Protein AF-A0A2K8P4C1-F1 (afdb_monomer)

Mean predicted aligned error: 4.96 Å

pLDDT: mean 91.14, std 11.03, range [50.88, 98.06]

Solvent-accessible surface area (backbone atoms only — not comparable to full-atom values): 4399 Å² total; per-residue (Å²): 111,78,65,63,54,64,73,44,43,66,58,52,51,50,29,53,51,26,45,50,50,12,54,50,20,50,53,48,22,57,54,31,47,52,49,27,54,55,25,58,73,71,65,38,64,69,61,21,54,52,29,47,54,53,22,53,52,26,46,51,51,14,53,54,23,43,52,51,22,53,54,45,50,54,48,53,53,51,53,52,53,52,58,60,72,75,107

Nearest PDB structures (foldseek):
  6zw6-assembly1_A  TM=7.541E-01  e=4.893E+00  Nostoc punctiforme
  7o40-assembly1_A  TM=7.142E-01  e=8.195E+00  Synechocystis sp. PCC 6803 substr. Kazusa

Organism: NCBI:txid219745

Foldseek 3Di:
DVVLCVVCVVLVVLLVVLQVQLVVLVVQLVVLVVQLVVCVVVVVPVSNVVSVVVSVVSNVSNVVSVVVSVVSVVVSVVVVVVVVVVD

Sequence (87 aa):
MKIIIKQHFWLFSLFIFLSIVGAVGTLFFAYFFGKVIEFAISKDLQNFIFYIIVALLTTIIAIVSDYLSVLIQNKIIKEINQELRKK

Structure (mmCIF, N/CA/C/O backbone):
data_AF-A0A2K8P4C1-F1
#
_entry.id   AF-A0A2K8P4C1-F1
#
loop_
_atom_site.group_PDB
_atom_site.id
_atom_site.type_symbol
_atom_site.label_atom_id
_atom_site.label_alt_id
_atom_site.label_c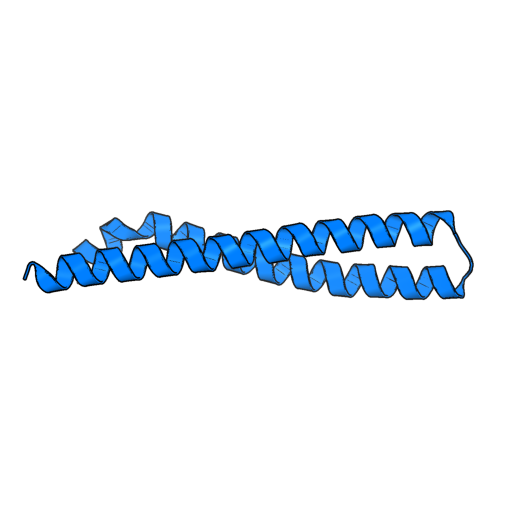omp_id
_atom_site.label_asym_id
_atom_site.label_entity_id
_atom_site.label_seq_id
_atom_site.pdbx_PDB_ins_code
_atom_site.Cartn_x
_atom_site.Cartn_y
_atom_site.Cartn_z
_atom_site.occupancy
_atom_site.B_iso_or_equiv
_atom_site.auth_seq_id
_atom_site.auth_comp_id
_atom_site.auth_asym_id
_atom_site.auth_atom_id
_atom_site.pdbx_PDB_mod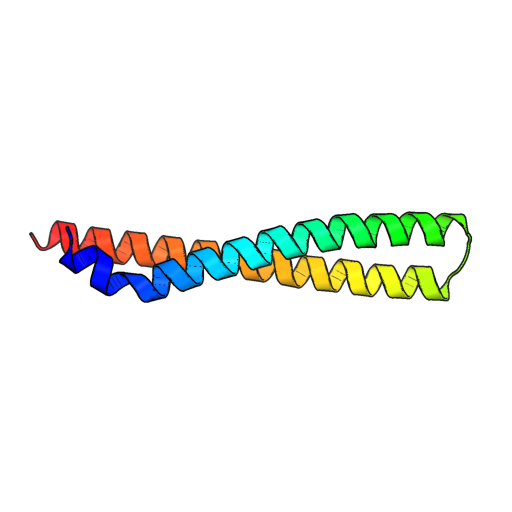el_num
ATOM 1 N N . MET A 1 1 ? -21.904 -9.019 23.958 1.00 50.88 1 MET A N 1
ATOM 2 C CA . MET A 1 1 ? -21.192 -9.423 22.729 1.00 50.88 1 MET A CA 1
ATOM 3 C C . MET A 1 1 ? -21.782 -8.788 21.466 1.00 50.88 1 MET A C 1
ATOM 5 O O . MET A 1 1 ? -21.070 -8.031 20.829 1.00 50.88 1 MET A O 1
ATOM 9 N N . LYS A 1 2 ? -23.072 -9.000 21.126 1.00 54.09 2 LYS A N 1
ATOM 10 C CA . LYS A 1 2 ? -23.696 -8.416 19.909 1.00 54.09 2 LYS A CA 1
ATOM 11 C C . LYS A 1 2 ? -23.679 -6.875 19.835 1.00 54.09 2 LYS A C 1
ATOM 13 O O . LYS A 1 2 ? -23.565 -6.337 18.744 1.00 54.09 2 LYS A O 1
ATOM 18 N N . ILE A 1 3 ? -23.780 -6.176 20.971 1.00 57.94 3 ILE A N 1
ATOM 19 C CA . ILE A 1 3 ? -23.791 -4.697 21.026 1.00 57.94 3 ILE A CA 1
ATOM 20 C C . ILE A 1 3 ? -22.394 -4.112 20.747 1.00 57.94 3 ILE A C 1
ATOM 22 O O . ILE A 1 3 ? -22.273 -3.218 19.920 1.00 57.94 3 ILE A O 1
ATOM 26 N N . ILE A 1 4 ? -21.353 -4.711 21.335 1.00 57.59 4 ILE A N 1
ATOM 27 C CA . ILE A 1 4 ? -19.936 -4.323 21.185 1.00 57.59 4 ILE A CA 1
ATOM 28 C C . ILE A 1 4 ? -19.507 -4.386 19.708 1.00 57.59 4 ILE A C 1
ATOM 30 O O . ILE A 1 4 ? -18.925 -3.455 19.162 1.00 57.59 4 ILE A O 1
ATOM 34 N N . ILE A 1 5 ? -19.891 -5.460 19.008 1.00 60.53 5 ILE A N 1
ATOM 35 C CA . ILE A 1 5 ? -19.599 -5.636 17.574 1.00 60.53 5 ILE A CA 1
ATOM 36 C C . ILE A 1 5 ? -20.291 -4.564 16.718 1.00 60.53 5 ILE A C 1
ATOM 38 O O . ILE A 1 5 ? -19.721 -4.091 15.738 1.00 60.53 5 ILE A O 1
ATOM 42 N N . LYS A 1 6 ? -21.510 -4.152 17.087 1.00 65.50 6 LYS A N 1
ATOM 43 C CA . LYS A 1 6 ? -22.269 -3.135 16.346 1.00 65.50 6 LYS A CA 1
ATOM 44 C C . LYS A 1 6 ? -21.634 -1.745 16.469 1.00 65.50 6 LYS A C 1
ATOM 46 O O . LYS A 1 6 ? -21.711 -0.963 15.527 1.00 65.50 6 LYS A O 1
ATOM 51 N N . GLN A 1 7 ? -20.998 -1.461 17.605 1.00 71.81 7 GLN A N 1
ATOM 52 C CA . GLN A 1 7 ? -20.400 -0.163 17.921 1.00 71.81 7 GLN A CA 1
ATOM 53 C C . GLN A 1 7 ? -19.055 0.056 17.204 1.00 71.81 7 GLN A C 1
ATOM 55 O O . GLN A 1 7 ? -18.791 1.160 16.736 1.00 71.81 7 GLN A O 1
ATOM 60 N N . HIS A 1 8 ? -18.260 -1.004 17.003 1.00 79.31 8 HIS A N 1
ATOM 61 C CA . HIS A 1 8 ? -16.971 -0.934 16.289 1.00 79.31 8 HIS A CA 1
ATOM 62 C C . HIS A 1 8 ? -17.036 -1.356 14.812 1.00 79.31 8 HIS A C 1
ATOM 64 O O . HIS A 1 8 ? -16.005 -1.390 14.140 1.00 79.31 8 HIS A O 1
ATOM 70 N N . PHE A 1 9 ? -18.227 -1.658 14.281 1.00 83.94 9 PHE A N 1
ATOM 71 C CA . PHE A 1 9 ? -18.405 -2.172 12.917 1.00 83.94 9 PHE A CA 1
ATOM 72 C C . PHE A 1 9 ? -17.768 -1.278 11.840 1.00 83.94 9 PHE A C 1
ATOM 74 O O . PHE A 1 9 ? -17.137 -1.778 10.908 1.00 83.94 9 PHE A O 1
ATOM 81 N N . TRP A 1 10 ? -17.881 0.044 11.987 1.00 86.25 10 TRP A N 1
ATOM 82 C CA . TRP A 1 10 ? -17.291 1.005 11.051 1.00 86.25 10 TRP A CA 1
ATOM 83 C C . TRP A 1 10 ? -15.761 0.979 11.062 1.00 86.25 10 TRP A C 1
ATOM 85 O O . TRP A 1 10 ? -15.143 0.924 10.001 1.00 86.25 10 TRP A O 1
ATOM 95 N N . LEU A 1 11 ? -15.145 0.964 12.249 1.00 88.94 11 LEU A N 1
ATOM 96 C CA . LEU A 1 11 ? -13.687 0.881 12.384 1.00 88.94 11 LEU A CA 1
ATOM 97 C C . LEU A 1 11 ? -13.167 -0.459 11.861 1.00 88.94 11 LEU A C 1
ATOM 99 O O . LEU A 1 11 ? -12.148 -0.499 11.180 1.00 88.94 11 LEU A O 1
ATOM 103 N N . PHE A 1 12 ? -13.891 -1.545 12.127 1.00 89.50 12 PHE A N 1
ATOM 104 C CA . PHE A 1 12 ? -13.549 -2.867 11.618 1.00 89.50 12 PHE A CA 1
ATOM 105 C C . PHE A 1 12 ? -13.643 -2.942 10.086 1.00 89.50 12 PHE A C 1
ATOM 107 O O . PHE A 1 12 ? -12.752 -3.482 9.435 1.00 89.50 12 PHE A O 1
ATOM 114 N N . SER A 1 13 ? -14.679 -2.341 9.496 1.00 92.12 13 SER A N 1
ATOM 115 C CA . SER A 1 13 ? -14.827 -2.259 8.037 1.00 92.12 13 SER A CA 1
ATOM 116 C C . SER A 1 13 ? -13.698 -1.443 7.402 1.00 92.12 13 SER A C 1
ATOM 118 O O . SER A 1 13 ? -13.132 -1.854 6.391 1.00 92.12 13 SER A O 1
ATOM 120 N N . LEU A 1 14 ? -13.320 -0.321 8.025 1.00 93.81 14 LEU A N 1
ATOM 121 C CA . LEU A 1 14 ? -12.194 0.500 7.581 1.00 93.81 14 LEU A CA 1
ATOM 122 C C . LEU A 1 14 ? -10.859 -0.254 7.685 1.00 93.81 14 LEU A C 1
ATOM 124 O O . LEU A 1 14 ? -10.044 -0.177 6.771 1.00 93.81 14 LEU A O 1
ATOM 128 N N . PHE A 1 15 ? -10.652 -1.015 8.761 1.00 94.00 15 PHE A N 1
ATOM 129 C CA . PHE A 1 15 ? -9.489 -1.888 8.931 1.00 94.00 15 PHE A CA 1
ATOM 130 C C . PHE A 1 15 ? -9.377 -2.924 7.802 1.00 94.00 15 PHE A C 1
ATOM 132 O O . PHE A 1 15 ? -8.308 -3.070 7.204 1.00 94.00 15 PHE A O 1
ATOM 139 N N . ILE A 1 16 ? -10.477 -3.608 7.467 1.00 94.81 16 ILE A N 1
ATOM 140 C CA . ILE A 1 16 ? -10.498 -4.576 6.359 1.00 94.81 16 ILE A CA 1
ATOM 141 C C . ILE A 1 16 ? -10.158 -3.879 5.044 1.00 94.81 16 ILE A C 1
ATOM 143 O O . ILE A 1 16 ? -9.304 -4.359 4.301 1.00 94.81 16 ILE A O 1
ATOM 147 N N . PHE A 1 17 ? -10.795 -2.739 4.770 1.00 96.19 17 PHE A N 1
ATOM 148 C CA . PHE A 1 17 ? -10.547 -1.975 3.553 1.00 96.19 17 PHE A CA 1
ATOM 149 C C . PHE A 1 17 ? -9.068 -1.598 3.410 1.00 96.19 17 PHE A C 1
ATOM 151 O O . PHE A 1 17 ? -8.463 -1.890 2.383 1.00 96.19 17 PHE A O 1
ATOM 158 N N . LEU A 1 18 ? -8.464 -1.020 4.452 1.00 96.56 18 LEU A N 1
ATOM 159 C CA . LEU A 1 18 ? -7.051 -0.633 4.436 1.00 96.56 18 LEU A CA 1
ATOM 160 C C . LEU A 1 18 ? -6.123 -1.834 4.261 1.00 96.56 18 LEU A C 1
ATOM 162 O O . LEU A 1 18 ? -5.158 -1.743 3.513 1.00 96.56 18 LEU A O 1
ATOM 166 N N . SER A 1 19 ? -6.442 -2.969 4.883 1.00 95.94 19 SER A N 1
ATOM 167 C CA . SER A 1 19 ? -5.654 -4.198 4.731 1.00 95.94 19 SER A CA 1
ATOM 168 C C . SER A 1 19 ? -5.695 -4.733 3.294 1.00 95.94 19 SER A C 1
ATOM 170 O O . SER A 1 19 ? -4.679 -5.178 2.766 1.00 95.94 19 SER A O 1
ATOM 172 N N . ILE A 1 20 ? -6.855 -4.652 2.630 1.00 97.06 20 ILE A N 1
ATOM 173 C CA . ILE A 1 20 ? -6.988 -5.021 1.213 1.00 97.06 20 ILE A CA 1
ATOM 174 C C . ILE A 1 20 ? -6.187 -4.057 0.336 1.00 97.06 20 ILE A C 1
ATOM 176 O O . ILE A 1 20 ? -5.444 -4.506 -0.533 1.00 97.06 20 ILE A O 1
ATOM 180 N N . VAL A 1 21 ? -6.314 -2.746 0.561 1.00 97.12 21 VAL A N 1
ATOM 181 C CA . VAL A 1 21 ? -5.567 -1.732 -0.201 1.00 97.12 21 VAL A CA 1
ATOM 182 C C . VAL A 1 21 ? -4.058 -1.920 -0.030 1.00 97.12 21 VAL A C 1
ATOM 184 O O . VAL A 1 21 ? -3.337 -1.862 -1.024 1.00 97.12 21 VAL A O 1
ATOM 187 N N . GLY A 1 22 ? -3.592 -2.208 1.188 1.00 96.75 22 GLY A N 1
ATOM 188 C CA . GLY A 1 22 ? -2.196 -2.531 1.485 1.00 96.75 22 GLY A CA 1
ATOM 189 C C . GLY A 1 22 ? -1.695 -3.717 0.664 1.00 96.75 22 GLY A C 1
ATOM 190 O O . GLY A 1 22 ? -0.772 -3.572 -0.138 1.00 96.75 22 GLY A O 1
ATOM 191 N N . ALA A 1 23 ? -2.387 -4.857 0.762 1.00 96.75 23 ALA A N 1
ATOM 192 C CA . ALA A 1 23 ? -2.040 -6.077 0.034 1.00 96.75 23 ALA A CA 1
ATOM 193 C C . ALA A 1 23 ? -2.050 -5.890 -1.493 1.00 96.75 23 ALA A C 1
ATOM 195 O O . ALA A 1 23 ? -1.140 -6.338 -2.193 1.00 96.75 23 ALA A O 1
ATOM 196 N N . VAL A 1 24 ? -3.062 -5.199 -2.022 1.00 96.81 24 VAL A N 1
ATOM 197 C CA . VAL A 1 24 ? -3.153 -4.872 -3.450 1.00 96.81 24 VAL A CA 1
ATOM 198 C C . VAL A 1 24 ? -1.995 -3.962 -3.868 1.00 96.81 24 VAL A C 1
ATOM 200 O O . VAL A 1 24 ? -1.366 -4.216 -4.894 1.00 96.81 24 VAL A O 1
ATOM 203 N N . GLY A 1 25 ? -1.655 -2.954 -3.061 1.00 95.62 25 GLY A N 1
ATOM 204 C CA . GLY A 1 25 ? -0.496 -2.090 -3.282 1.00 95.62 25 GLY A CA 1
ATOM 205 C C . GLY A 1 25 ? 0.816 -2.873 -3.366 1.00 95.62 25 GLY A C 1
ATOM 206 O O . GLY A 1 25 ? 1.608 -2.638 -4.278 1.00 95.62 25 GLY A O 1
ATOM 207 N N . THR A 1 26 ? 1.020 -3.862 -2.490 1.00 96.38 26 THR A N 1
ATOM 208 C CA . THR A 1 26 ? 2.192 -4.752 -2.528 1.00 96.38 26 T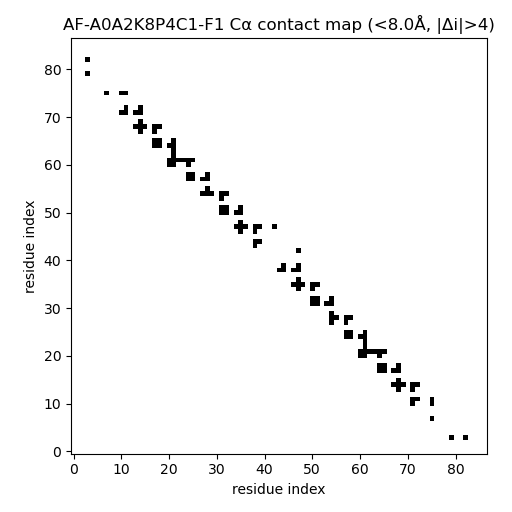HR A CA 1
ATOM 209 C C . THR A 1 26 ? 2.250 -5.589 -3.809 1.00 96.38 26 THR A C 1
ATOM 211 O O . THR A 1 26 ? 3.321 -5.730 -4.403 1.00 96.38 26 THR A O 1
ATOM 214 N N . LEU A 1 27 ? 1.113 -6.120 -4.275 1.00 97.12 27 LEU A N 1
ATOM 215 C CA . LEU A 1 27 ? 1.046 -6.864 -5.540 1.00 97.12 27 LEU A CA 1
ATOM 216 C C . LEU A 1 27 ? 1.380 -5.971 -6.741 1.00 97.12 27 LEU A C 1
ATOM 218 O O . LEU A 1 27 ? 2.140 -6.377 -7.622 1.00 97.12 27 LEU A O 1
ATOM 222 N N . PHE A 1 28 ? 0.860 -4.741 -6.758 1.00 96.31 28 PHE A N 1
ATOM 223 C CA . PHE A 1 28 ? 1.201 -3.763 -7.788 1.00 96.31 28 PHE A CA 1
ATOM 224 C C . PHE A 1 28 ? 2.684 -3.399 -7.759 1.00 96.31 28 PHE A C 1
ATOM 226 O O . PHE A 1 28 ? 3.308 -3.369 -8.819 1.00 96.31 28 PHE A O 1
ATOM 233 N N . PHE A 1 29 ? 3.270 -3.190 -6.578 1.00 96.00 29 PHE A N 1
ATO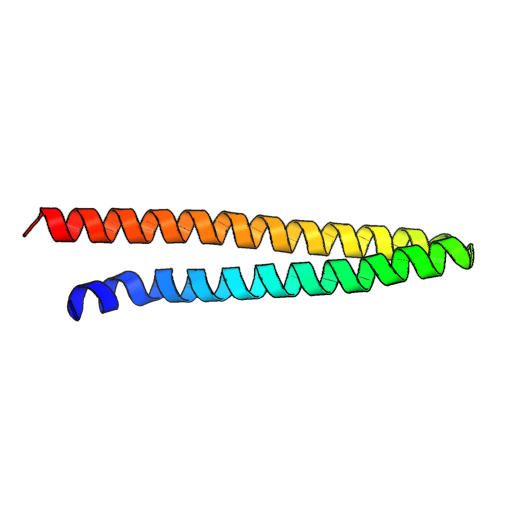M 234 C CA . PHE A 1 29 ? 4.707 -2.961 -6.452 1.00 96.00 29 PHE A CA 1
ATOM 235 C C . PHE A 1 29 ? 5.508 -4.101 -7.088 1.00 96.00 29 PHE A C 1
ATOM 237 O O . PHE A 1 29 ? 6.372 -3.835 -7.918 1.00 96.00 29 PHE A O 1
ATOM 244 N N . ALA A 1 30 ? 5.194 -5.361 -6.769 1.00 96.62 30 ALA A N 1
ATOM 245 C CA . ALA A 1 30 ? 5.893 -6.511 -7.342 1.00 96.62 30 ALA A CA 1
ATOM 246 C C . ALA A 1 30 ? 5.791 -6.543 -8.878 1.00 96.62 30 ALA A C 1
ATOM 248 O O . ALA A 1 30 ? 6.789 -6.762 -9.567 1.00 96.62 30 ALA A O 1
ATOM 249 N N . TYR A 1 31 ? 4.603 -6.262 -9.421 1.00 97.62 31 TYR A N 1
ATOM 250 C CA . TYR A 1 31 ? 4.385 -6.171 -10.864 1.00 97.62 31 TYR A CA 1
ATOM 251 C C . TYR A 1 31 ? 5.222 -5.056 -11.514 1.00 97.62 31 TYR A C 1
ATOM 253 O O . TYR A 1 31 ? 5.953 -5.302 -12.477 1.00 97.62 31 TYR A O 1
ATOM 261 N N . PHE A 1 32 ? 5.153 -3.831 -10.987 1.00 97.19 32 PHE A N 1
ATOM 262 C CA . PHE A 1 32 ? 5.875 -2.690 -11.554 1.00 97.19 32 PHE A CA 1
ATOM 263 C C . PHE A 1 32 ? 7.382 -2.797 -11.356 1.00 97.19 32 PHE A C 1
ATOM 265 O O . PHE A 1 32 ? 8.137 -2.385 -12.230 1.00 97.19 32 PHE A O 1
ATOM 272 N N . PHE A 1 33 ? 7.834 -3.416 -10.270 1.00 96.25 33 PHE A N 1
ATOM 273 C CA . PHE A 1 33 ? 9.242 -3.726 -10.076 1.00 96.25 33 PHE A CA 1
ATOM 274 C C . PHE A 1 33 ? 9.758 -4.695 -11.149 1.00 96.25 33 PHE A C 1
ATOM 276 O O . PHE A 1 33 ? 10.846 -4.499 -11.685 1.00 96.25 33 PHE A O 1
ATOM 283 N N . GLY A 1 34 ? 8.945 -5.676 -11.557 1.00 96.94 34 GLY A N 1
ATOM 284 C CA . GLY A 1 34 ? 9.238 -6.506 -12.728 1.00 96.94 34 GLY A CA 1
ATOM 285 C C . GLY A 1 34 ? 9.429 -5.676 -14.005 1.00 96.94 34 GLY A C 1
ATOM 286 O O . GLY A 1 34 ? 10.395 -5.888 -14.737 1.00 96.94 34 GLY A O 1
ATOM 287 N N . LYS A 1 35 ? 8.574 -4.668 -14.230 1.00 97.56 35 LYS A N 1
ATOM 288 C CA . LYS A 1 35 ? 8.725 -3.720 -15.349 1.00 97.56 35 LYS A CA 1
ATOM 289 C C . LYS A 1 35 ? 9.996 -2.880 -15.250 1.00 97.56 35 LYS A C 1
ATOM 291 O O . LYS A 1 35 ? 10.665 -2.691 -16.259 1.00 97.56 35 LYS A O 1
ATOM 296 N N . VAL A 1 36 ? 10.388 -2.438 -14.056 1.00 97.06 36 VAL A N 1
ATOM 297 C CA . VAL A 1 36 ? 11.671 -1.742 -13.850 1.00 97.06 36 VAL A CA 1
ATOM 298 C C . VAL A 1 36 ? 12.844 -2.601 -14.331 1.00 97.06 36 VAL A C 1
ATOM 300 O O . VAL A 1 36 ? 13.706 -2.099 -15.046 1.00 97.06 36 VAL A O 1
ATOM 303 N N . ILE A 1 37 ? 12.861 -3.895 -13.999 1.00 96.88 37 ILE A N 1
ATOM 304 C CA . ILE A 1 37 ? 13.917 -4.818 -14.447 1.00 96.88 37 ILE A CA 1
ATOM 305 C C . ILE A 1 37 ? 13.887 -4.987 -15.974 1.00 96.88 37 ILE A C 1
ATOM 307 O O . ILE A 1 37 ? 14.934 -4.912 -16.616 1.00 96.88 37 ILE A O 1
ATOM 311 N N . GLU A 1 38 ? 12.701 -5.172 -16.561 1.00 97.50 38 GLU A N 1
ATOM 312 C CA . GLU A 1 38 ? 12.512 -5.308 -18.013 1.00 97.50 38 GLU A CA 1
ATOM 313 C C . GLU A 1 38 ? 13.114 -4.115 -18.775 1.00 97.50 38 GLU A C 1
ATOM 315 O O . GLU A 1 38 ? 13.932 -4.299 -19.680 1.00 97.50 38 GLU A O 1
ATOM 320 N N . PHE A 1 39 ? 12.785 -2.889 -18.357 1.00 96.69 39 PHE A N 1
ATOM 321 C CA . PHE A 1 39 ? 13.260 -1.674 -19.025 1.00 96.69 39 PHE A CA 1
ATOM 322 C C . PHE A 1 39 ? 14.713 -1.313 -18.695 1.00 96.69 39 PHE A C 1
ATOM 324 O O . PHE A 1 39 ? 15.391 -0.679 -19.505 1.00 96.69 39 PHE A O 1
ATOM 331 N N . ALA A 1 40 ? 15.237 -1.772 -17.554 1.00 95.19 40 ALA A N 1
ATOM 332 C CA . ALA A 1 40 ? 16.667 -1.690 -17.267 1.00 95.19 40 ALA A CA 1
ATOM 333 C C . ALA A 1 40 ? 17.483 -2.523 -18.270 1.00 95.19 40 ALA A C 1
ATOM 335 O O . ALA A 1 40 ? 18.521 -2.072 -18.758 1.00 95.19 40 ALA A O 1
ATOM 336 N N . ILE A 1 41 ? 16.998 -3.724 -18.611 1.00 96.62 41 ILE A N 1
ATOM 337 C CA . ILE A 1 41 ? 17.651 -4.624 -19.572 1.00 96.62 41 ILE A CA 1
ATOM 338 C C . ILE A 1 41 ? 17.533 -4.079 -21.001 1.00 96.62 41 ILE A C 1
ATOM 340 O O . ILE A 1 41 ? 18.514 -4.108 -21.746 1.00 96.62 41 ILE A O 1
ATOM 344 N N . SER A 1 42 ? 16.368 -3.545 -21.384 1.00 96.00 42 SER A N 1
ATOM 345 C CA . SER A 1 42 ? 16.152 -2.982 -22.727 1.00 96.00 42 SER A CA 1
ATOM 346 C C . SER A 1 42 ? 16.862 -1.642 -22.967 1.00 96.00 42 SER A C 1
ATOM 348 O O . SER A 1 42 ? 16.869 -1.159 -24.099 1.00 96.00 42 SER A O 1
ATOM 350 N N . LYS A 1 43 ? 17.476 -1.052 -21.927 1.00 94.25 43 LYS A N 1
ATOM 351 C CA . LYS A 1 43 ? 18.120 0.276 -21.939 1.00 94.25 43 LYS A CA 1
ATOM 352 C C . LYS A 1 43 ? 17.168 1.419 -22.316 1.00 94.25 43 LYS A C 1
ATOM 354 O O . LYS A 1 43 ? 17.614 2.476 -22.762 1.00 94.25 43 LYS A O 1
ATOM 359 N N . ASP A 1 44 ? 15.867 1.228 -22.114 1.00 96.62 44 ASP A N 1
ATOM 360 C CA . ASP A 1 44 ? 14.864 2.272 -22.314 1.00 96.62 44 ASP A CA 1
ATOM 361 C C . ASP A 1 44 ? 14.771 3.144 -21.057 1.00 96.62 44 ASP A C 1
ATOM 363 O O . ASP A 1 44 ? 14.051 2.844 -20.101 1.00 96.62 44 ASP A O 1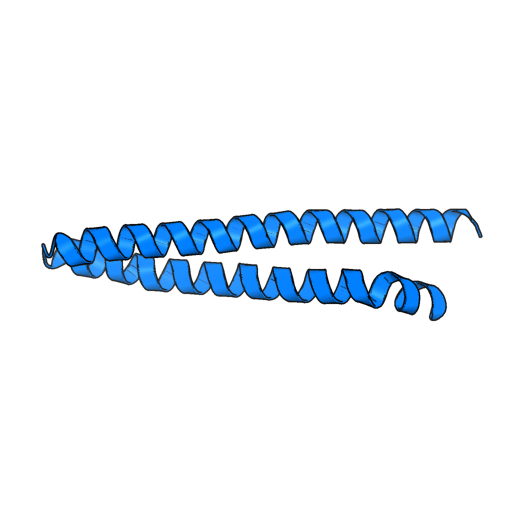
ATOM 367 N N . LEU A 1 45 ? 15.544 4.232 -21.053 1.00 95.88 45 LEU A N 1
ATOM 368 C CA . LEU A 1 45 ? 15.688 5.107 -19.893 1.00 95.88 45 LEU A CA 1
ATOM 369 C C . LEU A 1 45 ? 14.369 5.776 -19.479 1.00 95.88 45 LEU A C 1
ATOM 371 O O . LEU A 1 45 ? 14.112 5.932 -18.285 1.00 95.88 45 LEU A O 1
ATOM 375 N N . GLN A 1 46 ? 13.537 6.178 -20.443 1.00 97.25 46 GLN A N 1
ATOM 376 C CA . GLN A 1 46 ? 12.298 6.894 -20.152 1.00 97.25 46 GLN A CA 1
ATOM 377 C C . GLN A 1 46 ? 11.307 5.978 -19.432 1.00 97.25 46 GLN A C 1
ATOM 379 O O . GLN A 1 46 ? 10.789 6.341 -18.372 1.00 97.25 46 GLN A O 1
ATOM 384 N N . ASN A 1 47 ? 11.083 4.777 -19.973 1.00 97.31 47 ASN A N 1
ATOM 385 C CA . ASN A 1 47 ? 10.183 3.806 -19.357 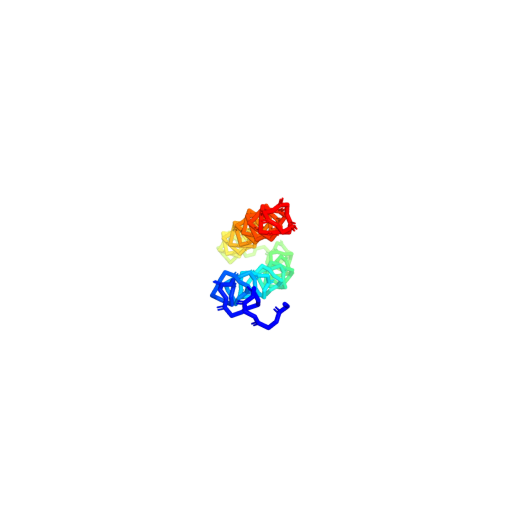1.00 97.31 47 ASN A CA 1
ATOM 386 C C . ASN A 1 47 ? 10.747 3.275 -18.034 1.00 97.31 47 ASN A C 1
ATOM 388 O O . ASN A 1 47 ? 10.002 3.147 -17.063 1.00 97.31 47 ASN A O 1
ATOM 392 N N . PHE A 1 48 ? 12.061 3.056 -17.942 1.00 96.94 48 PHE A N 1
ATOM 393 C CA . PHE A 1 48 ? 12.719 2.677 -16.693 1.00 96.94 48 PHE A CA 1
ATOM 394 C C . PHE A 1 48 ? 12.437 3.674 -15.557 1.00 96.94 48 PHE A C 1
ATOM 396 O O . PHE A 1 48 ? 11.965 3.276 -14.489 1.00 96.94 48 PHE A O 1
ATOM 403 N N . ILE A 1 49 ? 12.658 4.974 -15.792 1.00 97.06 49 ILE A N 1
ATOM 404 C CA . ILE A 1 49 ? 12.403 6.021 -14.788 1.00 97.06 49 ILE A CA 1
ATOM 405 C C . ILE A 1 49 ? 10.913 6.086 -14.440 1.00 97.06 49 ILE A C 1
ATOM 407 O O . ILE A 1 49 ? 10.560 6.170 -13.262 1.00 97.06 49 ILE A O 1
ATOM 411 N N . PHE A 1 50 ? 10.032 6.013 -15.441 1.00 97.75 50 PHE A N 1
ATOM 412 C CA . PHE A 1 50 ? 8.587 6.028 -15.223 1.00 97.75 50 PHE A CA 1
ATOM 413 C C . PHE A 1 50 ? 8.142 4.898 -14.285 1.00 97.75 50 PHE A C 1
ATOM 415 O O . PHE A 1 50 ? 7.473 5.153 -13.282 1.00 97.75 50 PHE A O 1
ATOM 422 N N . TYR A 1 51 ? 8.556 3.658 -14.555 1.00 97.81 51 TYR A N 1
ATOM 423 C CA . TYR A 1 51 ? 8.160 2.515 -13.735 1.00 97.81 51 TYR A CA 1
ATOM 424 C C . TYR A 1 51 ? 8.797 2.516 -12.343 1.00 97.81 51 TYR A C 1
ATOM 426 O O . TYR A 1 51 ? 8.163 2.026 -11.410 1.00 97.81 51 TYR A O 1
ATOM 434 N N . ILE A 1 52 ? 9.977 3.125 -12.156 1.00 97.44 52 ILE A N 1
ATOM 435 C CA . ILE A 1 52 ? 10.522 3.374 -10.811 1.00 97.44 52 ILE A CA 1
ATOM 436 C C . ILE A 1 52 ? 9.580 4.275 -10.015 1.00 97.44 52 ILE A C 1
ATOM 438 O O . ILE A 1 52 ? 9.244 3.955 -8.876 1.00 97.44 52 ILE A O 1
ATOM 442 N N . ILE A 1 53 ? 9.133 5.386 -10.605 1.00 97.50 53 ILE A N 1
ATOM 443 C CA . ILE A 1 53 ? 8.235 6.330 -9.930 1.00 97.50 53 ILE A CA 1
ATOM 444 C C . ILE A 1 53 ? 6.919 5.634 -9.568 1.00 97.50 53 ILE A C 1
ATOM 446 O O . ILE A 1 53 ? 6.460 5.741 -8.431 1.00 97.50 53 ILE A O 1
ATOM 450 N N . VAL A 1 54 ? 6.337 4.875 -10.501 1.00 97.19 54 VAL A N 1
ATOM 451 C CA . VAL A 1 54 ? 5.099 4.121 -10.254 1.00 97.19 54 VAL A CA 1
ATOM 452 C C . VAL A 1 54 ? 5.293 3.087 -9.140 1.00 97.19 54 VAL A C 1
ATOM 454 O O . VAL A 1 54 ? 4.474 3.030 -8.224 1.00 97.19 54 VAL A O 1
ATOM 457 N N . ALA A 1 55 ? 6.388 2.320 -9.160 1.00 96.69 55 ALA A N 1
ATOM 458 C CA . ALA A 1 55 ? 6.694 1.347 -8.113 1.00 96.69 55 ALA A CA 1
ATOM 459 C C . ALA A 1 55 ? 6.803 2.026 -6.736 1.00 96.69 55 ALA A C 1
ATOM 461 O O . ALA A 1 55 ? 6.166 1.583 -5.781 1.00 96.69 55 ALA A O 1
ATOM 462 N N . LEU A 1 56 ? 7.520 3.150 -6.642 1.00 97.00 56 LEU A N 1
ATOM 463 C CA . LEU A 1 56 ? 7.641 3.921 -5.401 1.00 97.00 56 LEU A CA 1
ATOM 464 C C . LEU A 1 56 ? 6.285 4.423 -4.890 1.00 97.00 56 LEU A C 1
ATOM 466 O O . LEU A 1 56 ? 6.001 4.300 -3.699 1.00 97.00 56 LEU A O 1
ATOM 470 N N . LEU A 1 57 ? 5.424 4.936 -5.773 1.00 97.00 57 LEU A N 1
ATOM 471 C CA . LEU A 1 57 ? 4.076 5.374 -5.399 1.00 97.00 57 LEU A CA 1
ATOM 472 C C . LEU A 1 57 ? 3.238 4.215 -4.846 1.00 97.00 57 LEU A C 1
ATOM 474 O O . LEU A 1 57 ? 2.589 4.369 -3.81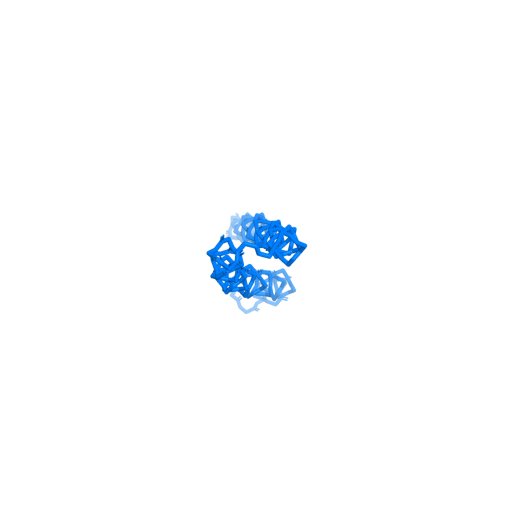1 1.00 97.00 57 LEU A O 1
ATOM 478 N N . THR A 1 58 ? 3.288 3.041 -5.483 1.00 96.19 58 THR A N 1
ATOM 479 C CA . THR A 1 58 ? 2.565 1.854 -4.994 1.00 96.19 58 THR A CA 1
ATOM 480 C C . THR A 1 58 ? 3.080 1.379 -3.637 1.00 96.19 58 THR A C 1
ATOM 482 O O . THR A 1 58 ? 2.277 1.026 -2.773 1.00 96.19 58 THR A O 1
ATOM 485 N N . THR A 1 59 ? 4.391 1.472 -3.395 1.00 96.38 59 THR A N 1
ATOM 486 C CA . THR A 1 59 ? 4.996 1.174 -2.091 1.00 96.38 59 THR A CA 1
ATOM 487 C C . THR A 1 59 ? 4.523 2.139 -1.011 1.00 96.38 59 THR A C 1
ATOM 489 O O . THR A 1 59 ? 4.183 1.701 0.085 1.00 96.38 59 THR A O 1
ATOM 492 N N . ILE A 1 60 ? 4.452 3.442 -1.303 1.00 97.50 60 ILE A N 1
ATOM 493 C CA . ILE A 1 60 ? 3.947 4.438 -0.345 1.00 97.50 60 ILE A CA 1
ATOM 494 C C . ILE A 1 60 ? 2.496 4.125 0.031 1.00 97.50 60 ILE A C 1
ATOM 496 O O . ILE A 1 60 ? 2.165 4.110 1.214 1.00 97.50 60 ILE A O 1
ATOM 500 N N . ILE A 1 61 ? 1.642 3.830 -0.954 1.00 96.06 61 ILE A N 1
ATOM 501 C CA . ILE A 1 61 ? 0.237 3.470 -0.712 1.00 96.06 61 ILE A CA 1
ATOM 502 C C . ILE A 1 61 ? 0.141 2.221 0.171 1.00 96.06 61 ILE A C 1
ATOM 504 O O . ILE A 1 61 ? -0.640 2.220 1.125 1.00 96.06 61 ILE A O 1
ATOM 508 N N . ALA A 1 62 ? 0.944 1.191 -0.110 1.00 96.69 62 ALA A N 1
ATOM 509 C CA . ALA A 1 62 ? 0.962 -0.036 0.679 1.00 96.69 62 ALA A CA 1
ATOM 510 C C . ALA A 1 62 ? 1.365 0.236 2.138 1.00 96.69 62 ALA A C 1
ATOM 512 O O . ALA A 1 62 ? 0.606 -0.070 3.054 1.00 96.69 62 ALA A O 1
ATOM 513 N N . ILE A 1 63 ? 2.498 0.917 2.349 1.00 97.44 63 ILE A N 1
ATOM 514 C CA . ILE A 1 63 ? 3.022 1.240 3.685 1.00 97.44 63 ILE A CA 1
ATOM 515 C C . ILE A 1 63 ? 2.028 2.086 4.485 1.00 97.44 63 ILE A C 1
ATOM 517 O O . ILE A 1 63 ? 1.779 1.806 5.657 1.00 97.44 63 ILE A O 1
ATOM 521 N N . VAL A 1 64 ? 1.458 3.128 3.874 1.00 98.06 64 VAL A N 1
ATOM 522 C CA . VAL A 1 64 ? 0.502 4.012 4.556 1.00 98.06 64 VAL A CA 1
ATOM 523 C C . VAL A 1 64 ? -0.763 3.245 4.935 1.00 98.06 64 VAL A C 1
ATOM 525 O O . VAL A 1 64 ? -1.264 3.411 6.048 1.00 98.06 64 VAL A O 1
ATOM 528 N N . SER A 1 65 ? -1.262 2.388 4.044 1.00 97.62 65 SER A N 1
ATOM 529 C CA . SER A 1 65 ? -2.463 1.589 4.301 1.00 97.62 65 SER A CA 1
ATOM 530 C C . SER A 1 65 ? -2.238 0.585 5.430 1.00 97.62 65 SER A C 1
ATOM 532 O O . SER A 1 65 ? -3.053 0.521 6.352 1.00 97.62 65 SER A O 1
ATOM 534 N N . ASP A 1 66 ? -1.104 -0.118 5.425 1.00 95.75 66 ASP A N 1
ATOM 535 C CA . ASP A 1 66 ? -0.727 -1.057 6.485 1.00 95.75 66 ASP A CA 1
ATOM 536 C C . ASP A 1 66 ? -0.552 -0.342 7.829 1.00 95.75 66 ASP A C 1
ATOM 538 O O . ASP A 1 66 ? -1.090 -0.774 8.852 1.00 95.75 66 ASP A O 1
ATOM 542 N N . TYR A 1 67 ? 0.135 0.802 7.834 1.00 97.44 67 TYR A N 1
ATOM 543 C CA . TYR A 1 67 ? 0.333 1.602 9.039 1.00 97.44 67 TYR A CA 1
ATOM 544 C C . TYR A 1 67 ? -1.000 2.063 9.647 1.00 97.44 67 TYR A C 1
ATOM 546 O O . TYR A 1 67 ? -1.237 1.896 10.847 1.00 97.44 67 TYR A O 1
ATOM 554 N N . LEU A 1 68 ? -1.905 2.601 8.822 1.00 97.38 68 LEU A N 1
ATOM 555 C CA . LEU A 1 68 ? -3.238 3.016 9.265 1.00 97.38 68 LEU A CA 1
ATOM 556 C C . LEU A 1 68 ? -4.074 1.827 9.754 1.00 97.38 68 LEU A C 1
ATOM 558 O O . LEU A 1 68 ? -4.778 1.951 10.759 1.00 97.38 68 LEU A O 1
ATOM 562 N N . SER A 1 69 ? -3.967 0.677 9.085 1.00 96.31 69 SER A N 1
ATOM 563 C CA . SER A 1 69 ? -4.638 -0.561 9.484 1.00 96.31 69 SER A CA 1
ATOM 564 C C . SER A 1 69 ? -4.241 -0.971 10.908 1.00 96.31 69 SER A C 1
ATOM 566 O O . SER A 1 69 ? -5.108 -1.162 11.766 1.00 96.31 69 SER A O 1
ATOM 568 N N . VAL A 1 70 ? -2.938 -0.970 11.215 1.00 95.81 70 VAL A N 1
ATOM 569 C CA . VAL A 1 70 ? -2.412 -1.273 12.558 1.00 95.81 70 VAL A CA 1
ATOM 570 C C . VAL A 1 70 ? -2.905 -0.268 13.605 1.00 95.81 70 VAL A C 1
ATOM 572 O O . VAL A 1 70 ? -3.295 -0.657 14.711 1.00 95.81 70 VAL A O 1
ATOM 575 N N . LEU A 1 71 ? -2.930 1.030 13.283 1.00 95.81 71 LEU A N 1
ATOM 576 C CA . LEU A 1 71 ? -3.442 2.053 14.202 1.00 95.81 71 LEU A CA 1
ATOM 577 C C . LEU A 1 71 ? -4.923 1.839 14.540 1.00 95.81 71 LEU A C 1
ATOM 579 O O . LEU A 1 71 ? -5.311 1.935 15.709 1.00 95.81 71 LEU A O 1
ATOM 583 N N . ILE A 1 72 ? -5.747 1.522 13.540 1.00 93.56 72 ILE A N 1
ATOM 584 C CA . 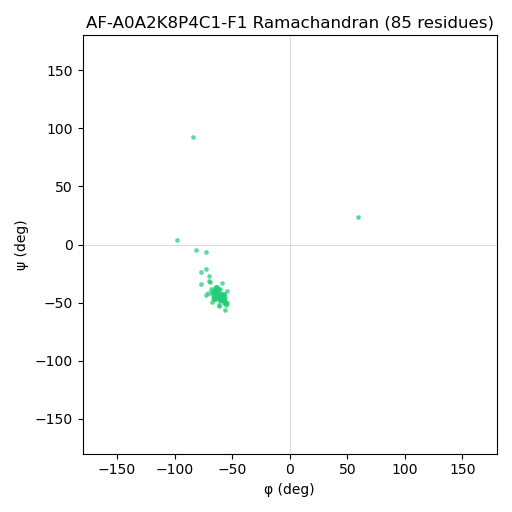ILE A 1 72 ? -7.176 1.258 13.734 1.00 93.56 72 ILE A CA 1
ATOM 585 C C . ILE A 1 72 ? -7.383 -0.033 14.522 1.00 93.56 72 ILE A C 1
ATOM 587 O O . ILE A 1 72 ? -8.178 -0.039 15.462 1.00 93.56 72 ILE A O 1
ATOM 591 N N . GLN A 1 73 ? -6.637 -1.094 14.217 1.00 92.62 73 GLN A N 1
ATOM 592 C CA . GLN A 1 73 ? -6.691 -2.346 14.970 1.00 92.62 73 GLN A CA 1
ATOM 593 C C . GLN A 1 73 ? -6.372 -2.117 16.455 1.00 92.62 73 GLN A C 1
ATOM 595 O O . GLN A 1 73 ? -7.125 -2.547 17.331 1.00 92.62 73 GLN A O 1
ATOM 600 N N . ASN A 1 74 ? -5.305 -1.369 16.749 1.00 93.62 74 ASN A N 1
ATOM 601 C CA . ASN A 1 74 ? -4.934 -1.011 18.117 1.00 93.62 74 ASN A CA 1
ATOM 602 C C . ASN A 1 74 ? -6.023 -0.194 18.823 1.00 93.62 74 ASN A C 1
ATOM 604 O O . ASN A 1 74 ? -6.265 -0.386 20.017 1.00 93.62 74 ASN A O 1
ATOM 608 N N . LYS A 1 75 ? -6.693 0.712 18.102 1.00 91.44 75 LYS A N 1
ATOM 609 C CA . LYS A 1 75 ? -7.818 1.486 18.635 1.00 91.44 75 LYS A CA 1
ATOM 610 C C . LYS A 1 75 ? -9.009 0.586 18.980 1.00 91.44 75 LYS A C 1
ATOM 612 O O . LYS A 1 75 ? -9.507 0.678 20.099 1.00 91.44 75 LYS A O 1
ATOM 617 N N . ILE A 1 76 ? -9.398 -0.322 18.083 1.00 89.62 76 ILE A N 1
ATOM 618 C CA . ILE A 1 76 ? -10.484 -1.290 18.312 1.00 89.62 76 ILE A CA 1
ATOM 619 C C . ILE A 1 76 ? -10.199 -2.136 19.562 1.00 89.62 76 ILE A C 1
ATOM 621 O O . ILE A 1 76 ? -11.054 -2.252 20.435 1.00 89.62 76 ILE A O 1
ATOM 625 N N . ILE A 1 77 ? -8.983 -2.679 19.694 1.00 90.44 77 ILE A N 1
ATOM 626 C CA . ILE A 1 77 ? -8.593 -3.498 20.856 1.00 90.44 77 ILE A CA 1
ATOM 627 C C . ILE A 1 77 ? -8.684 -2.689 22.158 1.00 90.44 77 ILE A C 1
ATOM 629 O O . ILE A 1 77 ? -9.186 -3.192 23.166 1.00 90.44 77 ILE A O 1
ATOM 633 N N . LYS A 1 78 ? -8.217 -1.433 22.155 1.00 90.88 78 LYS A N 1
ATOM 634 C CA . LYS A 1 78 ? -8.301 -0.550 23.329 1.00 90.88 78 LYS A CA 1
ATOM 635 C C . LYS A 1 78 ? -9.747 -0.284 23.740 1.00 90.88 78 LYS A C 1
ATOM 637 O O . LYS A 1 78 ? -10.045 -0.382 24.928 1.00 90.88 78 LYS A O 1
ATOM 642 N N . GLU A 1 79 ? -10.624 0.030 22.790 1.00 88.38 79 GLU A N 1
ATOM 643 C CA . GLU A 1 79 ? -12.037 0.304 23.071 1.00 88.38 79 GLU A CA 1
ATOM 644 C C . GLU A 1 79 ? -12.753 -0.943 23.617 1.00 88.38 79 GLU A C 1
ATOM 646 O O . GLU A 1 79 ? -13.369 -0.872 24.681 1.00 88.38 79 GLU A O 1
ATOM 651 N N . ILE A 1 80 ? -12.561 -2.111 22.990 1.00 87.12 80 ILE A N 1
ATOM 652 C CA . ILE A 1 80 ? -13.123 -3.385 23.472 1.00 87.12 80 ILE A CA 1
ATOM 653 C C . ILE A 1 80 ? -12.645 -3.692 24.898 1.00 87.12 80 ILE A C 1
ATOM 655 O O . ILE A 1 80 ? -13.446 -4.051 25.761 1.00 87.12 80 ILE A O 1
ATOM 659 N N . ASN A 1 81 ? -11.351 -3.520 25.181 1.00 88.69 81 ASN A N 1
ATOM 660 C CA . ASN A 1 81 ? -10.801 -3.759 26.517 1.00 88.69 81 ASN A CA 1
ATOM 661 C C . ASN A 1 81 ? -11.385 -2.810 27.573 1.00 88.69 81 ASN A C 1
ATOM 663 O O . ASN A 1 81 ? -11.599 -3.221 28.714 1.00 88.69 81 ASN A O 1
ATOM 667 N N . GLN A 1 82 ? -11.645 -1.548 27.222 1.00 87.50 82 GLN A N 1
ATOM 668 C CA . GLN A 1 82 ? -12.299 -0.602 28.127 1.00 87.50 82 GLN A CA 1
ATOM 669 C C . GLN A 1 82 ? -13.751 -0.993 28.408 1.00 87.50 82 GLN A C 1
ATOM 671 O O . GLN A 1 82 ? -14.189 -0.894 29.552 1.00 87.50 82 GLN A O 1
ATOM 676 N N . GLU A 1 83 ? -14.493 -1.454 27.402 1.00 85.12 83 GLU A N 1
ATOM 677 C CA . GLU A 1 83 ? -15.866 -1.931 27.588 1.00 85.12 83 GLU A CA 1
ATOM 678 C C . GLU A 1 83 ? -15.935 -3.203 28.436 1.00 85.12 83 GLU A C 1
ATOM 680 O O . GLU A 1 83 ? -16.808 -3.315 29.295 1.00 85.12 83 GLU A O 1
ATOM 685 N N . LEU A 1 84 ? -14.997 -4.135 28.240 1.00 85.56 84 LEU A N 1
ATOM 686 C CA . LEU A 1 84 ? -14.906 -5.354 29.044 1.00 85.56 84 LEU A CA 1
ATOM 687 C C . LEU A 1 84 ? -14.583 -5.058 30.512 1.00 85.56 84 LEU A C 1
ATOM 689 O O . LEU A 1 84 ? -15.136 -5.717 31.377 1.00 85.56 84 LEU A O 1
ATOM 693 N N . ARG A 1 85 ? -13.737 -4.059 30.801 1.00 86.19 85 ARG A N 1
ATOM 694 C CA . ARG A 1 85 ? -13.401 -3.647 32.180 1.00 86.19 85 ARG A CA 1
ATOM 695 C C . ARG A 1 85 ? -14.518 -2.894 32.904 1.00 86.19 85 ARG A C 1
ATOM 697 O O . ARG A 1 85 ? -14.469 -2.783 34.122 1.00 86.19 85 ARG A O 1
ATOM 704 N N . LYS A 1 86 ? -15.468 -2.306 32.171 1.00 78.50 86 LYS A N 1
ATOM 705 C CA . LYS A 1 86 ? -16.626 -1.599 32.750 1.00 78.50 86 LYS A CA 1
ATOM 706 C C . LYS A 1 86 ? -17.759 -2.550 33.164 1.00 78.50 86 LYS A C 1
ATOM 708 O O . LYS A 1 86 ? -18.760 -2.077 33.697 1.00 78.50 86 LYS A O 1
ATOM 713 N N . LYS A 1 87 ? -17.626 -3.846 32.882 1.00 58.25 87 LYS A N 1
ATOM 714 C CA . LYS A 1 87 ? -18.538 -4.914 33.299 1.00 58.25 87 LYS A CA 1
ATOM 715 C C . LYS A 1 87 ? -17.911 -5.756 34.392 1.00 58.25 87 LYS A C 1
ATOM 717 O O . LYS A 1 87 ? -18.708 -6.269 35.201 1.00 58.25 87 LYS A O 1
#

Secondary structure (DSSP, 8-state):
-HHHHHHHHHHHHHHHHHHHHHHHHHHHHHHHHHHHHHHHHHT-HHHHHHHHHHHHHHHHHHHHHHHHHHHHHHHHHHHHHHHHHT-

InterPro domains:
  IPR011527 ABC transporter type 1, transmembrane domain [PF00664] (14-87)
  IPR011527 ABC transporter type 1, transmembrane domain [PS50929] (14-87)
  IPR036640 ABC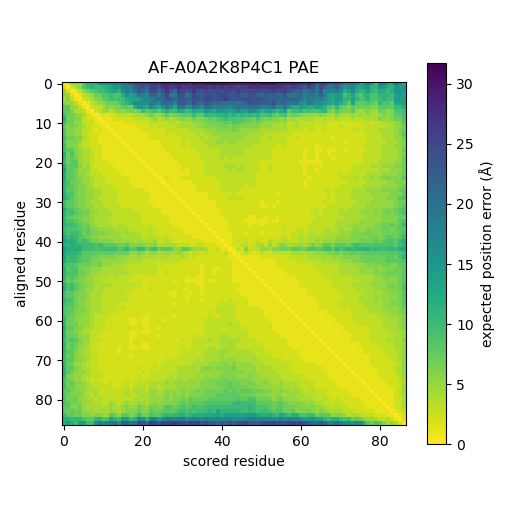 transporter type 1, transmembrane domain superfamily [G3DSA:1.20.1560.10] (2-87)
  IPR036640 ABC transporter type 1, transmembrane domain superfamily [SSF90123] (4-86)

Radius of gyration: 19.36 Å; Cα contacts (8 Å, |Δi|>4): 70; chains: 1; bounding box: 42×16×56 Å